Protein AF-X1E4J0-F1 (afdb_monomer)

Mean predicted aligned error: 2.84 Å

InterPro domains:
  IPR000192 Aminotransferase class V domain [PF00266] (1-47)
  IPR015421 Pyridoxal phosphate-dependent transferase, major domain [G3DSA:3.40.640.10] (1-47)
  IPR015424 Pyridoxal phosphate-dependent transferase [SSF53383] (1-47)

Foldseek 3Di:
DDDDPQQVVQVVCVVVVHAAEDECQVPVVPHDDDCVSHPHPYYHYDD

Radius of gyration: 10.77 Å; Cα contacts (8 Å, |Δi|>4): 43; chains: 1; bounding box: 24×16×32 Å

Organism: NCBI:txid412755

Sequence (47 aa):
GTLQPTAEISKIAQEKGVLFHTDAVSSESVIPIDVQEVPIDLITLSS

Secondary structure (DSSP, 8-state):
-----HHHHHHHHHHTT---EEE-TTTTTTS---TTTTT-SEEE---

Solvent-accessible surface area (backbone atoms only — not comparable to full-atom values): 3132 Å² total; per-residue (Å²): 140,78,90,72,68,56,55,63,51,27,49,55,27,54,80,68,75,43,90,34,72,48,81,33,60,88,39,69,87,75,44,93,82,62,66,84,82,30,71,60,78,41,78,46,78,77,134

Nearest PDB structures (foldseek):
  9d2d-assembly1_A-2  TM=9.714E-01  e=1.587E-01  Escherichia coli
  1c0n-assembly1_A-2  TM=9.699E-01  e=1.702E-01  Escherichia coli
  6mr6-assembly1_A-2  TM=9.730E-01  e=2.590E-01  Escherichia coli K-12
  7rrn-assembly1_A-2  TM=9.713E-01  e=2.978E-01  Escherichia coli
  6o12-assembly1_A  TM=9.711E-01  e=2.978E-01  Escherichia coli K-12

pLDDT: mean 91.85, std 4.06, range [79.25, 96.81]

Structure (mmCIF, N/CA/C/O backbone):
data_AF-X1E4J0-F1
#
_entry.id   AF-X1E4J0-F1
#
loop_
_atom_site.group_PDB
_atom_site.id
_atom_site.type_symbol
_atom_site.label_atom_id
_atom_site.label_alt_id
_atom_site.label_comp_id
_atom_site.label_asym_id
_atom_site.label_entity_id
_atom_site.label_seq_id
_atom_site.pdbx_PDB_ins_code
_atom_site.Cartn_x
_atom_site.Cartn_y
_atom_site.Cartn_z
_atom_site.occupancy
_atom_site.B_iso_or_equiv
_atom_site.auth_seq_id
_atom_site.auth_comp_id
_atom_site.auth_asym_id
_atom_site.auth_atom_id
_atom_site.pdbx_PDB_model_num
ATOM 1 N N . GLY A 1 1 ? 14.483 -0.793 -6.506 1.00 79.25 1 GLY A N 1
ATOM 2 C CA . GLY A 1 1 ? 13.233 -0.611 -5.747 1.00 79.25 1 GLY A CA 1
ATOM 3 C C . GLY A 1 1 ? 13.246 -1.516 -4.537 1.00 79.25 1 GLY A C 1
ATOM 4 O O . GLY A 1 1 ? 14.068 -2.425 -4.494 1.00 79.25 1 GLY A O 1
ATOM 5 N N . THR A 1 2 ? 12.355 -1.267 -3.582 1.00 90.25 2 THR A N 1
ATOM 6 C CA . THR A 1 2 ? 12.179 -2.093 -2.381 1.00 90.25 2 THR A CA 1
ATOM 7 C C . THR A 1 2 ? 10.716 -2.491 -2.299 1.00 90.25 2 THR A C 1
ATOM 9 O O . THR A 1 2 ? 9.854 -1.623 -2.429 1.00 90.25 2 THR A O 1
ATOM 12 N N . LEU A 1 3 ? 10.441 -3.778 -2.085 1.00 90.69 3 LEU A N 1
ATOM 13 C CA . LEU A 1 3 ? 9.081 -4.236 -1.821 1.00 90.69 3 LEU A CA 1
ATOM 14 C C . LEU A 1 3 ? 8.661 -3.781 -0.429 1.00 90.69 3 LEU A C 1
ATOM 16 O O . LEU A 1 3 ? 9.343 -4.059 0.557 1.00 90.69 3 LEU A O 1
ATOM 20 N N . GLN A 1 4 ? 7.557 -3.044 -0.377 1.00 92.44 4 GLN A N 1
ATOM 21 C CA . GLN A 1 4 ? 6.975 -2.583 0.873 1.00 92.44 4 GLN A CA 1
ATOM 22 C C . GLN A 1 4 ? 6.067 -3.673 1.458 1.00 92.44 4 GLN A C 1
ATOM 24 O O . GLN A 1 4 ? 5.398 -4.369 0.692 1.00 92.44 4 GLN A O 1
ATOM 29 N N . PRO A 1 5 ? 5.999 -3.806 2.793 1.00 93.06 5 PRO A N 1
ATOM 30 C CA . PRO A 1 5 ? 5.098 -4.735 3.476 1.00 93.06 5 PRO A CA 1
ATOM 31 C C . PRO A 1 5 ? 3.652 -4.205 3.449 1.00 93.06 5 PRO A C 1
ATOM 33 O O . PRO A 1 5 ? 3.112 -3.741 4.454 1.00 93.06 5 PRO A O 1
ATOM 36 N N . THR A 1 6 ? 3.032 -4.177 2.265 1.00 93.00 6 THR A N 1
ATOM 37 C CA . THR A 1 6 ? 1.705 -3.571 2.057 1.00 93.00 6 THR A CA 1
ATOM 38 C C . THR A 1 6 ? 0.601 -4.292 2.825 1.00 93.00 6 THR A C 1
ATOM 40 O O . THR A 1 6 ? -0.335 -3.627 3.256 1.00 93.00 6 THR A O 1
ATOM 43 N N . ALA A 1 7 ? 0.729 -5.602 3.062 1.00 91.94 7 ALA A N 1
ATOM 44 C CA . ALA A 1 7 ? -0.207 -6.393 3.864 1.00 91.94 7 ALA A CA 1
ATOM 45 C C . ALA A 1 7 ? -0.232 -5.965 5.339 1.00 91.94 7 ALA A C 1
ATOM 47 O O . ALA A 1 7 ? -1.293 -5.757 5.926 1.00 91.94 7 ALA A O 1
ATOM 48 N N . GLU A 1 8 ? 0.937 -5.786 5.951 1.00 94.81 8 GLU A N 1
ATOM 49 C CA . GLU A 1 8 ? 1.040 -5.321 7.331 1.00 94.81 8 GLU A CA 1
ATOM 50 C C . GLU A 1 8 ? 0.550 -3.878 7.466 1.00 94.81 8 GLU A C 1
ATOM 52 O O . GLU A 1 8 ? -0.161 -3.546 8.417 1.00 94.81 8 GLU A O 1
ATOM 57 N N . ILE A 1 9 ? 0.893 -3.019 6.502 1.00 94.88 9 ILE A N 1
ATOM 58 C CA . ILE A 1 9 ? 0.474 -1.615 6.512 1.00 94.88 9 ILE A CA 1
ATOM 59 C C . ILE A 1 9 ? -1.044 -1.500 6.324 1.00 94.88 9 ILE A C 1
ATOM 61 O O . ILE A 1 9 ? -1.684 -0.743 7.057 1.00 94.88 9 ILE A O 1
ATOM 65 N N . SER A 1 10 ? -1.633 -2.260 5.396 1.00 93.75 10 SER A N 1
ATOM 66 C CA . SER A 1 10 ? -3.078 -2.232 5.157 1.00 93.75 10 SER A CA 1
ATOM 67 C C . SER A 1 10 ? -3.865 -2.727 6.367 1.00 93.75 10 SER A C 1
ATOM 69 O O . SER A 1 10 ? -4.885 -2.138 6.721 1.00 93.75 10 SER A O 1
ATOM 71 N N . LYS A 1 11 ? -3.349 -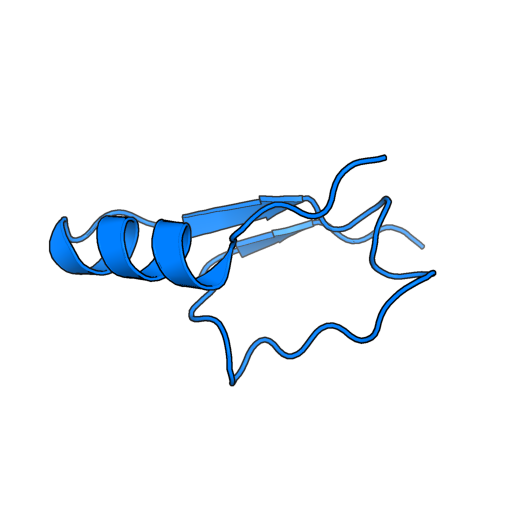3.732 7.085 1.00 94.25 11 LYS A N 1
ATOM 72 C CA . LYS A 1 11 ? -3.939 -4.197 8.343 1.00 94.25 11 LYS A CA 1
ATOM 73 C C . LYS A 1 11 ? -3.943 -3.105 9.415 1.00 94.25 11 LYS A C 1
ATOM 75 O O . LYS A 1 11 ? -4.971 -2.876 10.046 1.00 94.25 11 LYS A O 1
ATOM 80 N N . ILE A 1 12 ? -2.832 -2.387 9.588 1.00 95.44 12 ILE A N 1
ATOM 81 C CA . ILE A 1 12 ? -2.752 -1.262 10.537 1.00 95.44 12 ILE A CA 1
ATOM 82 C C . ILE A 1 12 ? -3.731 -0.143 10.146 1.00 95.44 12 ILE A C 1
ATOM 84 O O . ILE A 1 12 ? -4.327 0.489 11.021 1.00 95.44 12 ILE A O 1
ATOM 88 N N . ALA A 1 13 ? -3.893 0.119 8.846 1.00 95.56 13 ALA A N 1
ATOM 89 C CA . ALA A 1 13 ? -4.848 1.102 8.341 1.00 95.56 13 ALA A CA 1
ATOM 90 C C . ALA A 1 13 ? -6.298 0.686 8.648 1.00 95.56 13 ALA A C 1
ATOM 92 O O . ALA A 1 13 ? -7.054 1.471 9.226 1.00 95.56 13 ALA A O 1
ATOM 93 N N . GLN A 1 14 ? -6.648 -0.577 8.386 1.00 93.94 14 GLN A N 1
ATOM 94 C CA . GLN A 1 14 ? -7.950 -1.146 8.736 1.00 93.94 14 GLN A CA 1
ATOM 95 C C . GLN A 1 14 ? -8.246 -1.072 10.235 1.00 93.94 14 GLN A C 1
ATOM 97 O O . GLN A 1 14 ? -9.325 -0.628 10.620 1.00 93.94 14 GLN A O 1
ATOM 102 N N . GLU A 1 15 ? -7.293 -1.458 11.089 1.00 96.19 15 GLU A N 1
ATOM 103 C CA . GLU A 1 15 ? -7.447 -1.416 12.553 1.00 96.19 15 GLU A CA 1
ATOM 104 C C . GLU A 1 15 ? -7.756 -0.002 13.067 1.00 96.19 15 GLU A C 1
ATOM 106 O O . GLU A 1 15 ? -8.402 0.168 14.101 1.00 96.19 15 GLU A O 1
ATOM 111 N N . LYS A 1 16 ? -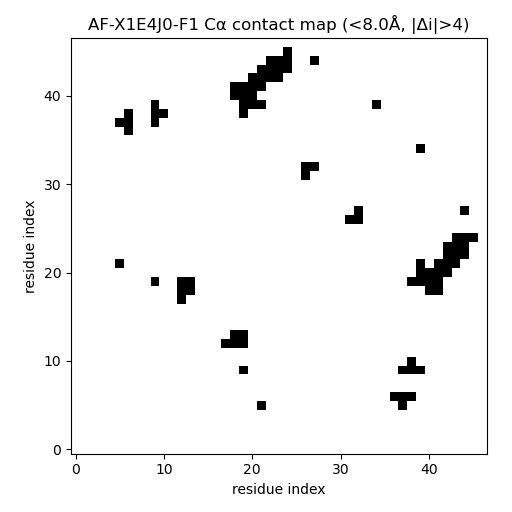7.321 1.023 12.330 1.00 96.81 16 LYS A N 1
ATOM 112 C CA . LYS A 1 16 ? -7.557 2.435 12.642 1.00 96.81 16 LYS A CA 1
ATOM 113 C C . LYS A 1 16 ? -8.755 3.033 11.904 1.00 96.81 16 LYS A C 1
ATOM 115 O O . LYS A 1 16 ? -9.040 4.212 12.101 1.00 96.81 16 LYS A O 1
ATOM 120 N N . GLY A 1 17 ? -9.441 2.253 11.067 1.00 96.00 17 GLY A N 1
ATOM 121 C CA . GLY A 1 17 ? -10.553 2.724 10.243 1.00 96.00 17 GLY A CA 1
ATOM 122 C C . GLY A 1 17 ? -10.150 3.810 9.244 1.00 96.00 17 GLY A C 1
ATOM 123 O O . GLY A 1 17 ? -10.954 4.696 8.958 1.00 96.00 17 GLY A O 1
ATOM 124 N N . VAL A 1 18 ? -8.906 3.786 8.754 1.00 96.38 18 VAL A N 1
ATOM 125 C CA . VAL A 1 18 ? -8.405 4.747 7.761 1.00 96.38 18 VAL A CA 1
ATOM 126 C C . VAL A 1 18 ? -8.252 4.087 6.396 1.00 96.38 18 VAL A C 1
ATOM 128 O O . VAL A 1 18 ? -7.908 2.911 6.310 1.00 96.38 18 VAL A O 1
ATOM 131 N N . LEU A 1 19 ? -8.484 4.865 5.336 1.00 95.75 19 LEU A N 1
ATOM 132 C CA . LEU A 1 19 ? -8.333 4.394 3.961 1.00 95.75 19 LEU A CA 1
ATOM 133 C C . LEU A 1 19 ? -6.862 4.121 3.631 1.00 95.75 19 LEU A C 1
ATOM 135 O O . LEU A 1 19 ? -5.978 4.911 3.979 1.00 95.75 19 LEU A O 1
ATOM 139 N N . PHE A 1 20 ? -6.616 3.031 2.912 1.00 95.38 20 PHE A N 1
ATOM 140 C CA . PHE A 1 20 ? -5.303 2.617 2.447 1.00 95.38 20 PHE A CA 1
ATOM 141 C C . PHE A 1 20 ? -5.171 2.785 0.931 1.00 95.38 20 PHE A C 1
ATOM 143 O O . PHE A 1 20 ? -5.828 2.109 0.136 1.00 95.38 20 PHE A O 1
ATOM 150 N N . HIS A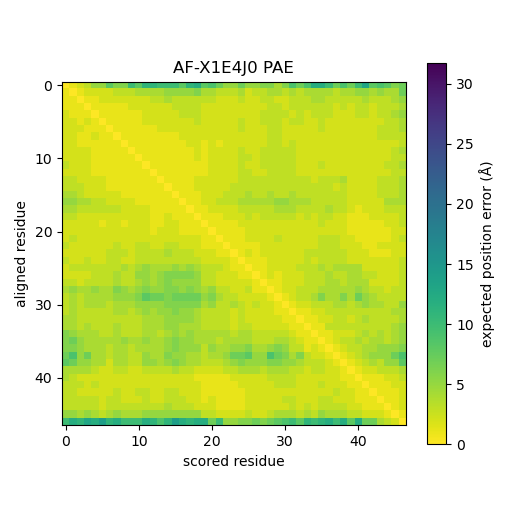 1 21 ? -4.275 3.691 0.540 1.00 95.25 21 HIS A N 1
ATOM 151 C CA . HIS A 1 21 ? -3.889 3.919 -0.845 1.00 95.25 21 HIS A CA 1
ATOM 152 C C . HIS A 1 21 ? -2.464 3.420 -1.098 1.00 95.25 21 HIS A C 1
ATOM 154 O O . HIS A 1 21 ? -1.558 3.730 -0.320 1.00 95.25 21 HIS A O 1
ATOM 160 N N . THR A 1 22 ? -2.253 2.694 -2.199 1.00 93.81 22 THR A N 1
ATOM 161 C CA . THR A 1 22 ? -0.921 2.264 -2.643 1.00 93.81 22 THR A CA 1
ATOM 162 C C . THR A 1 22 ? -0.651 2.655 -4.097 1.00 93.81 22 THR A C 1
ATOM 164 O O . THR A 1 22 ? -1.528 2.566 -4.956 1.00 93.81 22 THR A O 1
ATOM 167 N N . ASP A 1 23 ? 0.574 3.099 -4.372 1.00 94.12 23 ASP A N 1
ATOM 168 C CA . ASP A 1 23 ? 1.052 3.379 -5.724 1.00 94.12 23 ASP A CA 1
ATOM 169 C C . ASP A 1 23 ? 1.799 2.153 -6.258 1.00 94.12 23 ASP A C 1
ATOM 171 O O . ASP A 1 23 ? 2.837 1.755 -5.718 1.00 94.12 23 ASP A O 1
ATOM 175 N N . ALA A 1 24 ? 1.246 1.543 -7.304 1.00 94.06 24 ALA A N 1
ATOM 176 C CA . ALA A 1 24 ? 1.749 0.313 -7.887 1.00 94.06 24 ALA A CA 1
ATOM 177 C C . ALA A 1 24 ? 2.435 0.508 -9.246 1.00 94.06 24 ALA A C 1
ATOM 179 O O . ALA A 1 24 ? 2.852 -0.487 -9.833 1.00 94.06 24 ALA A O 1
ATOM 180 N N . VAL A 1 25 ? 2.662 1.740 -9.717 1.00 93.88 25 VAL A N 1
ATOM 181 C CA . VAL A 1 25 ? 3.233 2.016 -11.056 1.00 93.88 25 VAL A CA 1
ATOM 182 C C . VAL A 1 25 ? 4.565 1.295 -11.298 1.00 93.88 25 VAL A C 1
ATOM 184 O O . VAL A 1 25 ? 4.836 0.777 -12.376 1.00 93.88 25 VAL A O 1
ATOM 187 N N . SER A 1 26 ? 5.425 1.214 -10.278 1.00 91.31 26 SER A N 1
ATOM 188 C CA . SER A 1 26 ? 6.719 0.520 -10.407 1.00 91.31 26 SER A CA 1
ATOM 189 C C . SER A 1 26 ? 6.649 -1.003 -10.232 1.00 91.31 26 SER A C 1
ATOM 191 O O . SER A 1 26 ? 7.616 -1.699 -10.543 1.00 91.31 26 SER A O 1
ATOM 193 N N . SER A 1 27 ? 5.525 -1.516 -9.729 1.00 92.38 27 SER A N 1
ATOM 194 C CA . SER A 1 27 ? 5.325 -2.922 -9.366 1.00 92.38 27 SER A CA 1
ATOM 195 C C . SER A 1 27 ? 4.434 -3.660 -10.365 1.00 92.38 27 SER A C 1
ATOM 197 O O . SER A 1 27 ? 4.677 -4.834 -10.625 1.00 92.38 27 SER A O 1
ATOM 199 N N . GLU A 1 28 ? 3.454 -2.978 -10.965 1.00 91.44 28 GLU A N 1
ATOM 200 C CA . GLU A 1 28 ? 2.412 -3.544 -11.839 1.00 91.44 28 GLU A CA 1
ATOM 201 C C . GLU A 1 28 ? 2.961 -4.323 -13.041 1.00 91.44 28 GLU A C 1
ATOM 203 O O . GLU A 1 28 ? 2.347 -5.281 -13.499 1.00 91.44 28 GLU A O 1
ATOM 208 N N . SER A 1 29 ? 4.142 -3.938 -13.532 1.00 89.31 29 SER A N 1
ATOM 209 C CA . SER A 1 29 ? 4.794 -4.563 -14.690 1.00 89.31 29 SER A CA 1
ATOM 210 C C . SER A 1 29 ? 5.800 -5.657 -14.319 1.00 89.31 29 SER A C 1
ATOM 212 O O . SER A 1 29 ? 6.394 -6.273 -15.202 1.00 89.31 29 SER A O 1
ATOM 214 N N . VAL A 1 30 ? 6.058 -5.866 -13.025 1.00 91.69 30 VAL A N 1
ATOM 215 C CA . VAL A 1 30 ? 7.211 -6.652 -12.551 1.00 91.69 30 VAL A CA 1
ATOM 216 C C . VAL A 1 30 ? 6.798 -7.757 -11.588 1.00 91.69 30 VAL A C 1
ATOM 218 O O . VAL A 1 30 ? 7.423 -8.817 -11.573 1.00 91.69 30 VAL A O 1
ATOM 221 N N . ILE A 1 31 ? 5.748 -7.531 -10.796 1.00 90.12 31 ILE A N 1
ATOM 222 C CA . ILE A 1 31 ? 5.215 -8.500 -9.842 1.00 90.12 31 ILE A CA 1
ATOM 223 C C . ILE A 1 31 ? 3.691 -8.620 -9.979 1.00 90.12 31 ILE A C 1
ATOM 225 O O . ILE A 1 31 ? 3.018 -7.611 -10.190 1.00 90.12 31 ILE A O 1
ATOM 229 N N . PRO A 1 32 ? 3.122 -9.832 -9.844 1.00 89.38 32 PRO A N 1
ATOM 230 C CA . PRO A 1 32 ? 1.680 -9.994 -9.717 1.00 89.38 32 PRO A CA 1
ATOM 231 C C . PRO A 1 32 ? 1.154 -9.230 -8.498 1.00 89.38 32 PRO A C 1
ATOM 233 O O . 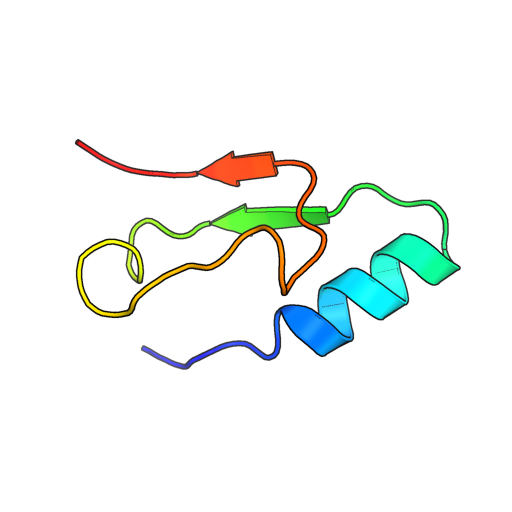PRO A 1 32 ? 1.755 -9.282 -7.425 1.00 89.38 32 PRO A O 1
ATOM 236 N N . ILE A 1 33 ? 0.027 -8.544 -8.668 1.00 88.94 33 ILE A N 1
ATOM 237 C CA . ILE A 1 33 ? -0.660 -7.814 -7.601 1.00 88.94 33 ILE A CA 1
ATOM 238 C C . ILE A 1 33 ? -2.012 -8.484 -7.374 1.00 88.94 33 ILE A C 1
ATOM 240 O O . ILE A 1 33 ? -2.821 -8.556 -8.299 1.00 88.94 33 ILE A O 1
ATOM 244 N N . ASP A 1 34 ? -2.252 -8.948 -6.147 1.00 88.56 34 ASP A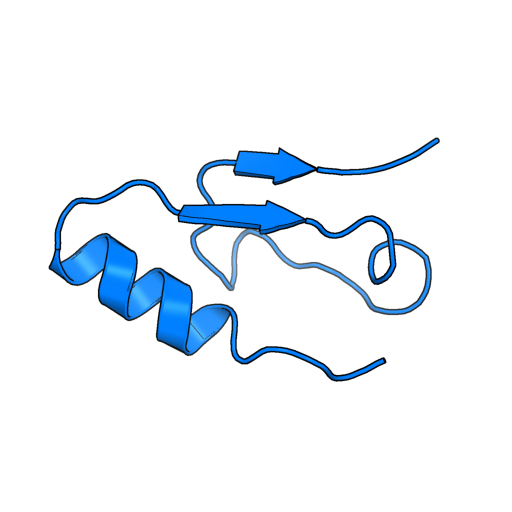 N 1
ATOM 245 C CA . ASP A 1 34 ? -3.537 -9.500 -5.722 1.00 88.56 34 ASP A CA 1
ATOM 246 C C . ASP A 1 34 ? -4.197 -8.581 -4.682 1.00 88.56 34 ASP A C 1
ATOM 248 O O . ASP A 1 34 ? -3.774 -8.479 -3.529 1.00 88.56 34 ASP A O 1
ATOM 252 N N . VAL A 1 35 ? -5.252 -7.889 -5.113 1.00 86.44 35 VAL A N 1
ATOM 253 C CA . VAL A 1 35 ? -6.039 -6.976 -4.270 1.00 86.44 35 VAL A CA 1
ATOM 254 C C . VAL A 1 35 ? -7.016 -7.705 -3.339 1.00 86.44 35 VAL A C 1
ATOM 256 O O . VAL A 1 35 ? -7.600 -7.079 -2.460 1.00 86.44 35 VAL A O 1
ATOM 259 N N . GLN A 1 36 ? -7.217 -9.014 -3.520 1.00 84.75 36 GLN A N 1
ATOM 260 C CA . GLN A 1 36 ? -8.028 -9.840 -2.624 1.00 84.75 36 GLN A CA 1
ATOM 261 C C . GLN A 1 36 ? -7.212 -10.294 -1.407 1.00 84.75 36 GLN A C 1
ATOM 263 O O . GLN A 1 36 ? -7.776 -10.468 -0.327 1.00 84.75 36 GLN A O 1
ATOM 268 N N . GLU A 1 37 ? -5.895 -10.474 -1.567 1.00 86.31 37 GLU A N 1
ATOM 269 C CA . GLU A 1 37 ? -4.989 -10.834 -0.467 1.00 86.31 37 GLU A CA 1
ATOM 270 C C . GLU A 1 37 ? -4.643 -9.639 0.428 1.00 86.31 37 GLU A C 1
ATOM 272 O O . GLU A 1 37 ? -4.536 -9.785 1.647 1.00 86.31 37 GLU A O 1
ATOM 277 N N . VAL A 1 38 ? -4.489 -8.448 -0.158 1.00 84.56 38 VAL A N 1
ATOM 278 C CA . VAL A 1 38 ? -4.161 -7.219 0.573 1.00 84.56 38 VAL A CA 1
ATOM 279 C C . VAL A 1 38 ? -5.329 -6.242 0.463 1.00 84.56 38 VAL A C 1
ATOM 281 O O . VAL A 1 38 ? -5.568 -5.735 -0.631 1.00 84.56 38 VAL A O 1
ATOM 284 N N . PRO A 1 39 ? -6.037 -5.920 1.565 1.00 82.38 39 PRO A N 1
ATOM 285 C CA . PRO A 1 39 ? -7.165 -4.997 1.509 1.00 82.38 39 PRO A CA 1
ATOM 286 C C . PRO A 1 39 ? -6.684 -3.584 1.158 1.00 82.38 39 PRO A C 1
ATOM 288 O O . PRO A 1 39 ? -6.134 -2.872 1.997 1.00 82.38 39 PRO A O 1
ATOM 291 N N . ILE A 1 40 ? -6.864 -3.199 -0.102 1.00 91.75 40 ILE A N 1
ATOM 292 C CA . ILE A 1 40 ? -6.485 -1.900 -0.662 1.00 91.75 40 ILE A CA 1
ATOM 293 C C . ILE A 1 40 ? -7.761 -1.176 -1.076 1.00 91.75 40 ILE A C 1
ATOM 295 O O . ILE A 1 40 ? -8.558 -1.719 -1.838 1.00 91.75 40 ILE A O 1
ATOM 299 N N . ASP A 1 41 ? -7.936 0.061 -0.614 1.00 93.69 41 ASP A N 1
ATOM 300 C CA . ASP A 1 41 ? -9.096 0.873 -0.990 1.00 93.69 41 ASP A CA 1
ATOM 301 C C . ASP A 1 41 ? -8.874 1.574 -2.333 1.00 93.69 41 ASP A C 1
ATOM 303 O O . ASP A 1 41 ? -9.799 1.734 -3.129 1.00 93.69 41 ASP A O 1
ATOM 3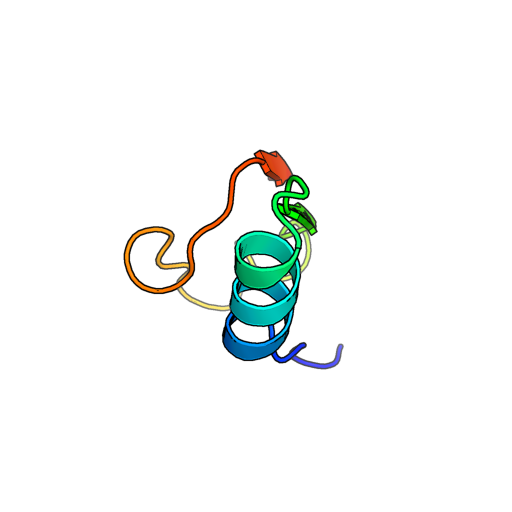07 N N . LEU A 1 42 ? -7.637 2.015 -2.582 1.00 94.94 42 LEU A N 1
ATOM 308 C CA . LEU A 1 42 ? -7.260 2.774 -3.771 1.00 94.94 42 LEU A CA 1
ATOM 309 C C . LEU A 1 42 ? -5.889 2.332 -4.285 1.00 94.94 42 LEU A C 1
ATOM 311 O O . LEU A 1 42 ? -4.924 2.281 -3.521 1.00 94.94 42 LEU A O 1
ATOM 315 N N . ILE A 1 43 ? -5.766 2.129 -5.595 1.00 94.50 43 ILE A N 1
ATOM 316 C CA . ILE A 1 43 ? -4.506 1.761 -6.249 1.00 94.50 43 ILE A CA 1
ATOM 317 C C . ILE A 1 43 ? -4.236 2.649 -7.468 1.00 94.50 43 ILE A C 1
ATOM 319 O O . ILE A 1 43 ? -5.144 2.900 -8.260 1.00 94.50 43 ILE A O 1
ATOM 323 N N . THR A 1 44 ? -2.998 3.131 -7.610 1.00 95.38 44 THR A N 1
ATOM 324 C CA . THR A 1 44 ? -2.538 3.824 -8.828 1.00 95.38 44 THR A CA 1
ATOM 325 C C . THR A 1 44 ? -1.846 2.835 -9.755 1.00 95.38 44 THR A C 1
ATOM 327 O O . THR A 1 44 ? -0.975 2.088 -9.308 1.00 95.38 44 THR A O 1
ATOM 330 N N . LEU A 1 45 ? -2.223 2.879 -11.033 1.00 94.31 45 LEU A N 1
ATOM 331 C CA . LEU A 1 45 ? -1.661 2.088 -12.127 1.00 94.31 45 LEU A CA 1
ATOM 332 C C . LEU A 1 45 ? -1.335 2.998 -13.323 1.00 94.31 45 LEU A C 1
ATOM 334 O O . LEU A 1 45 ? -1.951 4.060 -13.464 1.00 94.31 45 LEU 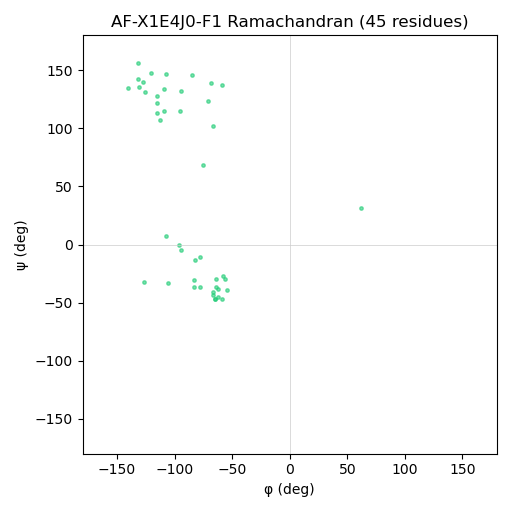A O 1
ATOM 338 N N . SER A 1 46 ? -0.402 2.589 -14.183 1.00 91.38 46 SER A N 1
ATOM 339 C CA . SER A 1 46 ? -0.020 3.301 -15.410 1.00 91.38 46 SER A CA 1
ATOM 340 C C . SER A 1 46 ? -0.240 2.442 -16.661 1.00 91.38 46 SER A C 1
ATOM 342 O O . SER A 1 46 ? -0.112 1.221 -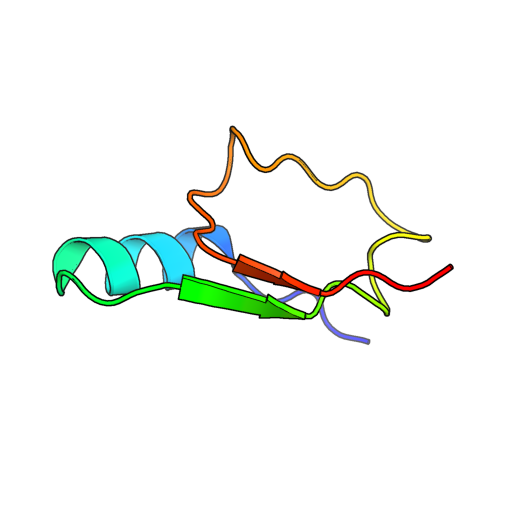16.637 1.00 91.38 46 SER A O 1
ATOM 344 N N . SER A 1 47 ? -0.578 3.098 -17.779 1.00 82.56 47 SER A N 1
ATOM 345 C CA . SER A 1 47 ? -0.807 2.484 -19.101 1.00 82.56 47 SER A CA 1
ATOM 346 C C . SER A 1 47 ? 0.248 2.880 -20.120 1.00 82.56 47 SE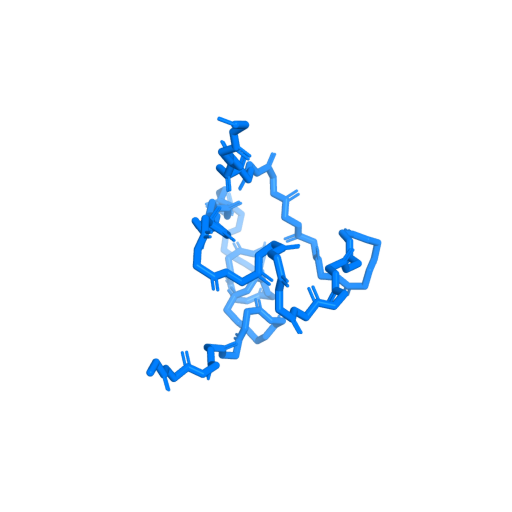R A C 1
ATOM 348 O O . SER A 1 47 ? 0.547 4.097 -20.151 1.00 82.56 47 SER A O 1
#